Protein AF-D4RYY2-F1 (afdb_monomer_lite)

Sequence (146 aa):
MDTKALRQKILDLAIRGKLVPQDPNDEPASVLIERIRAEKLQMVKDGKLKPKDIKNDTIIFKGDDNLHYEKFSDGSVKLCDFESDYEIPNNWVWCNLGLLFNHNTGKALNSANSEGKALTYITTSNVYWNRFELNDLKSMPFTDSE

Radius of gyration: 26.06 Å; chains: 1; bounding box: 60×31×73 Å

pLDDT: mean 83.82, std 7.54, range [58.34, 96.56]

Secondary structure (DSSP, 8-state):
--HHHHHHHHHHHHHTTTTSPPPTTPPPHHHHHHHHHHHHHHHHHTTSS-GGGTTT--EEEE-TTS-EEEEPTTS-EEE-----SS---TT-----GGGT----PPPP--TT---SEEEEE--GGGEETTEE--SS-EEEEE-TT-

Structure (mmCIF, N/CA/C/O backbone):
data_AF-D4RYY2-F1
#
_entry.id   AF-D4RYY2-F1
#
loop_
_atom_site.group_PDB
_atom_site.id
_atom_site.type_symbol
_atom_site.label_atom_id
_atom_site.label_alt_id
_atom_site.label_comp_id
_atom_site.label_asym_id
_atom_site.label_entity_id
_atom_site.label_seq_id
_atom_site.pdbx_PDB_ins_code
_atom_site.Cartn_x
_atom_site.Cartn_y
_atom_site.Cartn_z
_atom_site.occupancy
_atom_site.B_iso_or_equiv
_atom_site.auth_seq_id
_atom_site.auth_comp_id
_atom_site.auth_asym_id
_atom_site.auth_atom_id
_atom_site.pdbx_PDB_model_num
ATOM 1 N N . MET A 1 1 ? 36.358 -3.075 -3.686 1.00 58.34 1 MET A N 1
ATOM 2 C CA . MET A 1 1 ? 35.208 -3.182 -2.761 1.00 58.34 1 MET A CA 1
ATOM 3 C C . MET A 1 1 ? 33.943 -3.054 -3.582 1.00 58.34 1 MET A C 1
ATOM 5 O O . MET A 1 1 ? 33.831 -2.086 -4.322 1.00 58.34 1 MET A O 1
ATOM 9 N N . ASP A 1 2 ? 33.037 -4.024 -3.502 1.00 76.31 2 ASP A N 1
ATOM 10 C CA . ASP A 1 2 ? 31.758 -3.972 -4.216 1.00 76.31 2 ASP A CA 1
ATOM 11 C C . ASP A 1 2 ? 30.820 -2.958 -3.534 1.00 76.31 2 ASP A C 1
ATOM 13 O O . ASP A 1 2 ? 30.220 -3.216 -2.487 1.00 76.31 2 ASP A O 1
ATOM 17 N N . THR A 1 3 ? 30.747 -1.753 -4.101 1.00 83.56 3 THR A N 1
ATOM 18 C CA . THR A 1 3 ? 29.974 -0.626 -3.558 1.00 83.56 3 THR A CA 1
ATOM 19 C C . THR A 1 3 ? 28.464 -0.834 -3.676 1.00 83.56 3 THR A C 1
ATOM 21 O O . THR A 1 3 ? 27.706 -0.232 -2.912 1.00 83.56 3 THR A O 1
ATOM 24 N N . LYS A 1 4 ? 28.009 -1.707 -4.586 1.00 85.44 4 LYS A N 1
ATOM 25 C CA . LYS A 1 4 ? 26.593 -2.044 -4.762 1.00 85.44 4 LYS A CA 1
ATOM 26 C C . LYS A 1 4 ? 26.125 -2.972 -3.645 1.00 85.44 4 LYS A C 1
ATOM 28 O O . LYS A 1 4 ? 25.110 -2.690 -3.008 1.00 85.44 4 LYS A O 1
ATOM 33 N N . ALA A 1 5 ? 26.909 -4.007 -3.344 1.00 88.38 5 ALA A N 1
ATOM 34 C CA . ALA A 1 5 ? 26.640 -4.912 -2.228 1.00 88.38 5 ALA A CA 1
ATOM 35 C C . ALA A 1 5 ? 26.601 -4.171 -0.878 1.00 88.38 5 ALA A C 1
ATOM 37 O O . ALA A 1 5 ? 25.727 -4.429 -0.048 1.00 88.38 5 ALA A O 1
ATOM 38 N N . LEU A 1 6 ? 27.497 -3.196 -0.675 1.00 90.69 6 LEU A N 1
ATOM 39 C CA . LEU A 1 6 ? 27.524 -2.384 0.545 1.00 90.69 6 LEU A CA 1
ATOM 40 C C . LEU A 1 6 ? 26.261 -1.524 0.709 1.00 90.69 6 LEU A C 1
ATOM 42 O O . LEU A 1 6 ? 25.665 -1.516 1.783 1.00 90.69 6 LEU A O 1
ATOM 46 N N . ARG A 1 7 ? 25.817 -0.836 -0.351 1.00 90.00 7 ARG A N 1
ATOM 47 C CA . ARG A 1 7 ? 24.591 -0.017 -0.319 1.00 90.00 7 ARG A CA 1
ATOM 48 C C . ARG A 1 7 ? 23.346 -0.857 -0.048 1.00 90.00 7 ARG A C 1
ATOM 50 O O . ARG A 1 7 ? 22.518 -0.453 0.763 1.00 90.00 7 ARG A O 1
ATOM 57 N N . GLN A 1 8 ? 23.247 -2.036 -0.665 1.00 91.62 8 GLN A N 1
ATOM 58 C CA . GLN A 1 8 ? 22.133 -2.955 -0.430 1.00 91.62 8 GLN A CA 1
ATOM 59 C C . GLN A 1 8 ? 22.088 -3.421 1.031 1.00 91.62 8 GLN A C 1
ATOM 61 O O . GLN A 1 8 ? 21.020 -3.469 1.636 1.00 91.62 8 GLN A O 1
ATOM 66 N N . LYS A 1 9 ? 23.255 -3.712 1.616 1.00 92.56 9 LYS A N 1
ATOM 67 C CA . LYS A 1 9 ? 23.369 -4.128 3.017 1.00 92.56 9 LYS A CA 1
ATOM 68 C C . LYS A 1 9 ? 23.012 -3.000 3.987 1.00 92.56 9 LYS A C 1
ATOM 70 O O . LYS A 1 9 ? 22.337 -3.252 4.977 1.00 92.56 9 LYS A O 1
ATOM 75 N N . ILE A 1 10 ? 23.420 -1.763 3.697 1.00 92.25 10 ILE A N 1
ATOM 76 C CA . ILE A 1 10 ? 23.032 -0.587 4.493 1.00 92.25 10 ILE A CA 1
ATOM 77 C C . ILE A 1 10 ? 21.516 -0.373 4.431 1.00 92.25 10 ILE A C 1
ATOM 79 O O . ILE A 1 10 ? 20.905 -0.143 5.468 1.00 92.25 10 ILE A O 1
ATOM 83 N N . LEU A 1 11 ? 20.903 -0.494 3.251 1.00 90.88 11 LEU A N 1
ATOM 84 C CA . LEU A 1 11 ? 19.454 -0.359 3.090 1.00 90.88 11 LEU A CA 1
ATOM 85 C C . LEU A 1 11 ? 18.683 -1.443 3.860 1.00 90.88 11 LEU A C 1
ATOM 87 O O . LEU A 1 11 ? 17.731 -1.123 4.563 1.00 90.88 11 LEU A O 1
ATOM 91 N N . ASP A 1 12 ? 19.112 -2.704 3.784 1.00 92.25 12 ASP A N 1
ATOM 92 C CA . ASP A 1 12 ? 18.503 -3.800 4.552 1.00 92.25 12 ASP A CA 1
ATOM 93 C C . ASP A 1 12 ? 18.620 -3.568 6.069 1.00 92.25 12 ASP A C 1
ATOM 95 O O . ASP A 1 12 ? 17.648 -3.727 6.808 1.00 92.25 12 ASP A O 1
ATOM 99 N N . LEU A 1 13 ? 19.783 -3.107 6.543 1.00 92.50 13 LEU A N 1
ATOM 100 C CA . LEU A 1 13 ? 19.968 -2.732 7.947 1.00 92.50 13 LEU A CA 1
ATOM 101 C C . LEU A 1 13 ? 19.095 -1.535 8.348 1.00 92.50 13 LEU A C 1
ATOM 103 O O . LEU A 1 13 ? 18.580 -1.527 9.464 1.00 92.50 13 LEU A O 1
ATOM 107 N N . ALA A 1 14 ? 18.890 -0.565 7.452 1.00 89.25 14 ALA A N 1
ATOM 108 C CA . ALA A 1 14 ? 18.006 0.580 7.669 1.00 89.25 14 ALA A CA 1
ATOM 109 C C . ALA A 1 14 ? 16.551 0.144 7.844 1.00 89.25 14 ALA A C 1
ATOM 111 O O . ALA A 1 14 ? 15.910 0.526 8.818 1.00 89.25 14 ALA A O 1
ATOM 112 N N . ILE A 1 15 ? 16.059 -0.707 6.938 1.00 88.44 15 ILE A N 1
ATOM 113 C CA . ILE A 1 15 ? 14.690 -1.239 6.969 1.00 88.44 15 ILE A CA 1
ATOM 114 C C . ILE A 1 15 ? 14.446 -2.031 8.259 1.00 88.44 15 ILE A C 1
ATOM 116 O O . ILE A 1 15 ? 13.373 -1.944 8.846 1.00 88.44 15 ILE A O 1
ATOM 120 N N . ARG A 1 16 ? 15.452 -2.768 8.741 1.00 85.25 16 A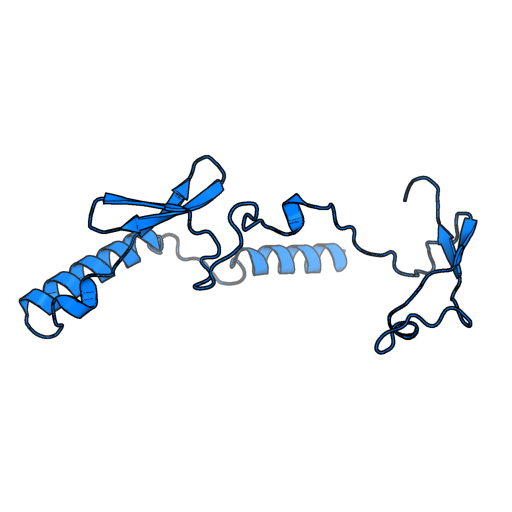RG A N 1
ATOM 121 C CA . ARG A 1 16 ? 15.376 -3.527 10.000 1.00 85.25 16 ARG A CA 1
ATOM 122 C C . ARG A 1 16 ? 15.610 -2.679 11.258 1.00 85.25 16 ARG A C 1
ATOM 124 O O . ARG A 1 16 ? 15.634 -3.248 12.345 1.00 85.25 16 ARG A O 1
ATOM 131 N N . GLY A 1 17 ? 15.863 -1.374 11.129 1.00 85.00 17 GLY A N 1
ATOM 132 C CA . GLY A 1 17 ? 16.166 -0.485 12.258 1.00 85.00 17 GLY A CA 1
ATOM 133 C C . GLY A 1 17 ? 17.530 -0.727 12.923 1.00 85.00 17 GLY A C 1
ATOM 134 O O . GLY A 1 17 ? 17.785 -0.217 14.007 1.00 85.00 17 GLY A O 1
ATOM 135 N N . LYS A 1 18 ? 18.437 -1.478 12.282 1.00 86.94 18 LYS A N 1
ATOM 136 C CA . LYS A 1 18 ? 19.733 -1.918 12.840 1.00 86.94 18 LYS A CA 1
ATOM 137 C C . LYS A 1 18 ? 20.903 -0.978 12.529 1.00 86.94 18 LYS A C 1
ATOM 139 O O . LYS A 1 18 ? 22.059 -1.376 12.651 1.00 86.94 18 LYS A O 1
ATOM 144 N N . LEU A 1 19 ? 20.625 0.247 12.081 1.00 89.56 19 LEU A N 1
ATOM 145 C CA . LEU A 1 19 ? 21.660 1.263 11.838 1.00 89.56 19 LEU A CA 1
ATOM 146 C C . LEU A 1 19 ? 22.114 1.986 13.112 1.00 89.56 19 LEU A C 1
ATOM 148 O O . LEU A 1 19 ? 23.077 2.747 13.071 1.00 89.56 19 LEU A O 1
ATOM 152 N N . VAL A 1 20 ? 21.433 1.739 14.229 1.00 86.25 20 VAL A N 1
ATOM 153 C CA . VAL A 1 20 ? 21.745 2.287 15.549 1.00 86.25 20 VAL A CA 1
ATOM 154 C C . VAL A 1 20 ? 22.062 1.116 16.490 1.00 86.25 20 VAL A C 1
ATOM 156 O O . VAL A 1 20 ? 21.421 0.065 16.351 1.00 86.25 20 VAL A O 1
ATOM 159 N N . PRO A 1 21 ? 23.037 1.252 17.416 1.00 86.62 21 PRO A N 1
ATOM 160 C CA . PRO A 1 21 ? 23.292 0.246 18.444 1.00 86.62 21 PRO A CA 1
ATOM 161 C C . PRO A 1 21 ? 21.996 -0.135 19.158 1.00 86.62 21 PRO A C 1
ATOM 163 O O . PRO A 1 21 ? 21.267 0.738 19.618 1.00 86.62 21 PRO A O 1
ATOM 166 N N . GLN A 1 22 ? 21.703 -1.430 19.191 1.00 82.81 22 GLN A N 1
ATOM 167 C CA . GLN A 1 22 ? 20.551 -1.969 19.906 1.00 82.81 22 GLN A CA 1
ATOM 168 C C . GLN A 1 22 ? 20.988 -2.281 21.332 1.00 82.81 22 GLN A C 1
ATOM 170 O O . GLN A 1 22 ? 22.054 -2.884 21.503 1.00 82.81 22 GLN A O 1
ATOM 175 N N . ASP A 1 23 ? 20.192 -1.912 22.330 1.00 84.25 23 ASP A N 1
ATOM 176 C CA . ASP A 1 23 ? 20.421 -2.373 23.693 1.00 84.25 23 ASP A CA 1
ATOM 177 C C . ASP A 1 23 ? 19.765 -3.757 23.850 1.00 84.25 23 ASP A C 1
ATOM 179 O O . ASP A 1 23 ? 18.559 -3.893 23.654 1.00 84.25 23 ASP A O 1
ATOM 183 N N . PRO A 1 24 ? 20.516 -4.823 24.184 1.00 82.75 24 PRO A N 1
ATOM 184 C CA . PRO A 1 24 ? 19.927 -6.133 24.462 1.00 82.75 24 PRO A CA 1
ATOM 185 C C . PRO A 1 24 ? 18.947 -6.131 25.643 1.00 82.75 24 PRO A C 1
ATOM 187 O O . PRO A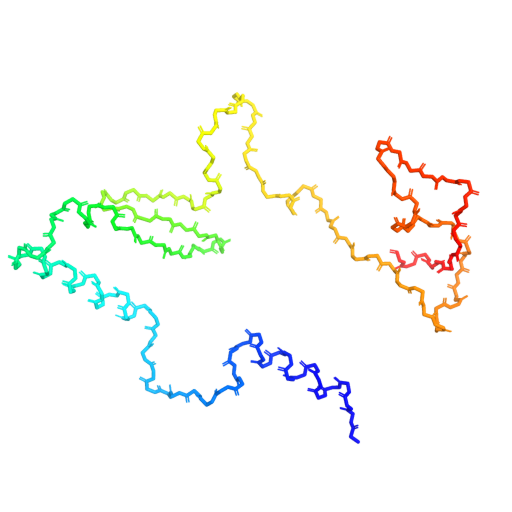 1 24 ? 18.184 -7.083 25.791 1.00 82.75 24 PRO A O 1
ATOM 190 N N . ASN A 1 25 ? 18.997 -5.098 26.489 1.00 84.25 25 ASN A N 1
ATOM 191 C CA . ASN A 1 25 ? 18.082 -4.897 27.606 1.00 84.25 25 ASN A CA 1
ATOM 192 C C . ASN A 1 25 ? 16.844 -4.072 27.226 1.00 84.25 25 ASN A C 1
ATOM 194 O O . ASN A 1 25 ? 15.996 -3.860 28.095 1.00 84.25 25 ASN A O 1
ATOM 198 N N . ASP A 1 26 ? 16.727 -3.599 25.977 1.00 82.19 26 ASP A N 1
ATOM 199 C CA . ASP A 1 26 ? 15.528 -2.893 25.527 1.00 82.19 26 ASP A CA 1
ATOM 200 C C . ASP A 1 26 ? 14.311 -3.812 25.663 1.00 82.19 26 ASP A C 1
ATOM 202 O O . ASP A 1 26 ? 14.260 -4.929 25.134 1.00 82.19 26 ASP A O 1
ATOM 206 N N . GLU A 1 27 ? 13.308 -3.334 26.397 1.00 81.50 27 GLU A N 1
ATOM 207 C CA . GLU A 1 27 ? 12.065 -4.068 26.571 1.00 81.50 27 GLU A CA 1
ATOM 208 C C . GLU A 1 27 ? 11.324 -4.173 25.226 1.00 81.50 27 GLU A C 1
ATOM 210 O O . GLU A 1 27 ? 11.277 -3.209 24.454 1.00 81.50 27 GLU A O 1
ATOM 215 N N . PRO A 1 28 ? 10.708 -5.326 24.910 1.00 84.75 28 PRO A N 1
ATOM 216 C CA . PRO A 1 28 ? 9.882 -5.419 23.719 1.00 84.75 28 PRO A CA 1
ATOM 217 C C . PRO A 1 28 ? 8.699 -4.452 23.845 1.00 84.75 28 PRO A C 1
ATOM 219 O O . PRO A 1 28 ? 8.137 -4.267 24.927 1.00 84.75 28 PRO A O 1
ATOM 222 N N . ALA A 1 29 ? 8.265 -3.878 22.720 1.00 79.50 29 ALA A N 1
ATOM 223 C CA . ALA A 1 29 ? 7.168 -2.907 22.693 1.00 79.50 29 ALA A CA 1
ATOM 224 C C . ALA A 1 29 ? 5.876 -3.422 23.363 1.00 79.50 29 ALA A C 1
ATOM 226 O O . ALA A 1 29 ? 5.105 -2.632 23.901 1.00 79.50 29 ALA A O 1
ATOM 227 N N . SER A 1 30 ? 5.658 -4.741 23.386 1.00 80.31 30 SER A N 1
ATOM 228 C CA . SER A 1 30 ? 4.546 -5.374 24.102 1.00 80.31 30 SER A CA 1
ATOM 229 C C . SER A 1 30 ? 4.544 -5.059 25.602 1.00 80.31 30 SER A C 1
ATOM 231 O O . SER A 1 30 ? 3.492 -4.738 26.147 1.00 80.31 30 SER A O 1
ATOM 233 N N . VAL A 1 31 ? 5.712 -5.077 26.254 1.00 85.12 31 VAL A N 1
ATOM 234 C CA . VAL A 1 31 ? 5.858 -4.791 27.693 1.00 85.12 31 VAL A CA 1
ATOM 235 C C . VAL A 1 31 ? 5.584 -3.314 27.978 1.00 85.12 31 VAL A C 1
ATOM 237 O O . VAL A 1 31 ? 4.864 -2.981 28.920 1.00 85.12 31 VAL A O 1
ATOM 240 N N . LEU A 1 32 ? 6.078 -2.417 27.119 1.00 85.31 32 LEU A N 1
ATOM 241 C CA . LEU A 1 32 ? 5.787 -0.986 27.221 1.00 85.31 32 LEU A CA 1
ATOM 242 C C . LEU A 1 32 ? 4.278 -0.706 27.112 1.00 85.31 32 LEU A C 1
ATOM 244 O O . LEU A 1 32 ? 3.734 0.071 27.898 1.00 85.31 32 LEU A O 1
ATOM 248 N N . ILE A 1 33 ? 3.590 -1.355 26.168 1.00 84.75 33 ILE A N 1
ATOM 249 C CA . ILE A 1 33 ? 2.138 -1.210 25.983 1.00 84.75 33 ILE A CA 1
ATOM 250 C C . ILE A 1 33 ? 1.376 -1.683 27.230 1.00 84.75 33 ILE A C 1
ATOM 252 O O . ILE A 1 33 ? 0.449 -1.003 27.676 1.00 84.75 33 ILE A O 1
ATOM 256 N N . GLU A 1 34 ? 1.772 -2.809 27.829 1.00 84.75 34 GLU A N 1
ATOM 257 C CA . GLU A 1 34 ? 1.185 -3.296 29.084 1.00 84.75 34 GLU A CA 1
ATOM 258 C C . GLU A 1 34 ? 1.371 -2.299 30.236 1.00 84.75 34 GLU A C 1
ATOM 260 O O . GLU A 1 34 ? 0.410 -2.003 30.954 1.00 84.75 34 GLU A O 1
ATOM 265 N N . ARG A 1 35 ? 2.568 -1.710 30.375 1.00 89.38 35 ARG A N 1
ATOM 266 C CA . ARG A 1 35 ? 2.848 -0.687 31.396 1.00 89.38 35 ARG A CA 1
ATOM 267 C C . ARG A 1 35 ? 1.983 0.558 31.209 1.00 89.38 35 ARG A C 1
ATOM 269 O O . ARG A 1 35 ? 1.379 1.022 32.174 1.00 89.38 35 ARG A O 1
ATOM 276 N N . ILE A 1 36 ? 1.866 1.056 29.978 1.00 87.31 36 ILE A N 1
ATOM 277 C CA . ILE A 1 36 ? 1.020 2.215 29.653 1.00 87.31 36 ILE A CA 1
ATOM 278 C C . ILE A 1 36 ? -0.443 1.938 30.026 1.00 87.31 36 ILE A C 1
ATOM 280 O O . ILE A 1 36 ? -1.112 2.807 30.586 1.00 87.31 36 ILE A O 1
ATOM 284 N N . ARG A 1 37 ? -0.955 0.728 29.770 1.00 85.62 37 ARG A N 1
ATOM 285 C CA . ARG A 1 37 ? -2.324 0.349 30.162 1.00 85.62 37 ARG A CA 1
ATOM 286 C C . ARG A 1 37 ? -2.514 0.345 31.675 1.00 85.62 37 ARG A C 1
ATOM 288 O O . ARG A 1 37 ? -3.501 0.892 32.167 1.00 85.62 37 ARG A O 1
ATOM 295 N N . ALA A 1 38 ? -1.573 -0.243 32.411 1.00 87.06 38 ALA A N 1
ATOM 296 C CA . ALA A 1 38 ? -1.613 -0.263 33.870 1.00 87.06 38 ALA A CA 1
ATOM 297 C C . ALA A 1 38 ? -1.569 1.158 34.459 1.00 87.06 38 ALA A C 1
ATOM 299 O O . ALA A 1 38 ? -2.346 1.484 35.359 1.00 87.06 38 ALA A O 1
ATOM 300 N N . GLU A 1 39 ? -0.718 2.025 33.909 1.00 90.88 39 GLU A N 1
ATOM 301 C CA . GLU A 1 39 ? -0.606 3.423 34.322 1.00 90.88 39 GLU A CA 1
ATOM 302 C C . GLU A 1 39 ? -1.893 4.207 34.033 1.00 90.88 39 GLU A C 1
ATOM 304 O O . GLU A 1 39 ? -2.416 4.876 34.926 1.00 90.88 39 GLU A O 1
ATOM 309 N N . LYS A 1 40 ? -2.487 4.051 32.841 1.00 86.69 40 LYS A N 1
ATOM 310 C CA . LYS A 1 40 ? -3.792 4.650 32.510 1.00 86.69 40 LYS A CA 1
ATOM 311 C C . LYS A 1 40 ? -4.895 4.210 33.485 1.00 86.69 40 LYS A C 1
ATOM 313 O O . LYS A 1 40 ? -5.696 5.042 33.915 1.00 86.69 40 LYS A O 1
ATOM 318 N N . LEU A 1 41 ? -4.938 2.927 33.866 1.00 86.12 41 LEU A N 1
ATOM 319 C CA . LEU A 1 41 ? -5.897 2.415 34.858 1.00 86.12 41 LEU A CA 1
ATOM 320 C C . LEU A 1 41 ? -5.689 3.055 36.235 1.00 86.12 41 LEU A C 1
ATOM 322 O O . LEU A 1 41 ? -6.664 3.406 36.904 1.00 86.12 41 LEU A O 1
ATOM 326 N N . GLN A 1 42 ? -4.436 3.237 36.655 1.00 90.00 42 GLN A N 1
ATOM 327 C CA . GLN A 1 42 ? -4.119 3.907 37.913 1.00 90.00 42 GLN A CA 1
ATOM 328 C C . GLN A 1 42 ? -4.508 5.389 37.875 1.00 90.00 42 GLN A C 1
ATOM 330 O O . GLN A 1 42 ? -5.140 5.876 38.805 1.00 90.00 42 GLN A O 1
ATOM 335 N N . MET A 1 43 ? -4.250 6.090 36.771 1.00 89.19 43 MET A N 1
ATOM 336 C CA . MET A 1 43 ? -4.647 7.491 36.595 1.00 89.19 43 MET A CA 1
ATOM 337 C C . MET A 1 43 ? -6.165 7.706 36.648 1.00 89.19 43 MET A C 1
ATOM 339 O O . MET A 1 43 ? -6.611 8.781 37.053 1.00 89.19 43 MET A O 1
ATOM 343 N N . VAL A 1 44 ? -6.968 6.706 36.267 1.00 88.62 44 VAL A N 1
ATOM 344 C CA . VAL A 1 44 ? -8.425 6.748 36.465 1.00 88.62 44 VAL A CA 1
ATOM 345 C C . VAL A 1 44 ? -8.810 6.548 37.927 1.00 88.62 44 VAL A C 1
ATOM 347 O O . VAL A 1 44 ? -9.690 7.259 38.411 1.00 88.62 44 VAL A O 1
ATOM 350 N N . LYS A 1 45 ? -8.134 5.653 38.659 1.00 88.69 45 LYS A N 1
ATOM 351 C CA . LYS A 1 45 ? -8.325 5.521 40.117 1.00 88.69 45 LYS A CA 1
ATOM 352 C C . LYS A 1 45 ? -7.947 6.806 40.857 1.00 88.69 45 LYS A C 1
ATOM 354 O O . LYS A 1 45 ? -8.658 7.213 41.768 1.00 88.69 45 LYS A O 1
ATOM 359 N N . ASP A 1 46 ? -6.877 7.461 40.417 1.00 90.94 46 ASP A N 1
ATOM 360 C CA . ASP A 1 46 ? -6.374 8.716 40.980 1.00 90.94 46 ASP A CA 1
ATOM 361 C C . ASP A 1 46 ? -7.198 9.947 40.538 1.00 90.94 46 ASP A C 1
ATOM 363 O O . ASP A 1 46 ? -6.894 11.073 40.932 1.00 90.94 46 ASP A O 1
ATOM 367 N N . GLY A 1 47 ? -8.218 9.769 39.686 1.00 87.62 47 GLY A N 1
ATOM 368 C CA . GLY A 1 47 ? -9.106 10.837 39.211 1.00 87.62 47 GLY A CA 1
ATOM 369 C C . GLY A 1 47 ? -8.492 11.804 38.190 1.00 87.62 47 GLY A C 1
ATOM 370 O O . GLY A 1 47 ? -9.124 12.801 37.841 1.00 87.62 47 GLY A O 1
ATOM 371 N N . LYS A 1 48 ? -7.281 11.527 37.689 1.00 90.12 48 LYS A N 1
ATOM 372 C CA . LYS A 1 48 ? -6.592 12.339 36.666 1.00 90.12 48 LYS A CA 1
ATOM 373 C C . LYS A 1 48 ? -7.146 12.108 35.258 1.00 90.12 48 LYS A C 1
ATOM 375 O O . LYS A 1 48 ? -7.093 13.011 34.428 1.00 90.12 48 LYS A O 1
ATOM 380 N N . LEU A 1 49 ? -7.673 10.913 34.996 1.00 85.50 49 LEU A N 1
ATOM 381 C CA . LEU A 1 49 ? -8.357 10.542 33.756 1.00 85.50 49 LEU A CA 1
ATOM 382 C C . LEU A 1 49 ? -9.805 10.152 34.054 1.00 85.50 49 LEU A C 1
ATOM 384 O O . LEU A 1 49 ? -10.113 9.638 35.131 1.00 85.50 49 LEU A O 1
ATOM 388 N N . LYS A 1 50 ? -10.710 10.370 33.096 1.00 86.25 50 LYS A N 1
ATOM 389 C CA . LYS A 1 50 ? -12.096 9.914 33.237 1.00 86.25 50 LYS A CA 1
ATOM 390 C C . LYS A 1 50 ? -12.193 8.467 32.734 1.00 86.25 50 LYS A C 1
ATOM 392 O O . LYS A 1 50 ? -11.557 8.135 31.738 1.00 86.25 50 LYS A O 1
ATOM 397 N N . PRO A 1 51 ? -13.053 7.611 33.319 1.00 81.62 51 PRO A N 1
ATOM 398 C CA . PRO A 1 51 ? -13.243 6.232 32.847 1.00 81.62 51 PRO A CA 1
ATOM 399 C C . PRO A 1 51 ? -13.607 6.113 31.359 1.00 81.62 51 PRO A C 1
ATOM 401 O O . PRO A 1 51 ? -13.285 5.124 30.709 1.00 81.62 51 PRO A O 1
ATOM 404 N N . LYS A 1 52 ? -14.256 7.138 30.793 1.00 80.88 52 LYS A N 1
ATOM 405 C CA . LYS A 1 52 ? -14.577 7.198 29.361 1.00 80.88 52 LYS A CA 1
ATOM 406 C C . LYS A 1 52 ? -13.337 7.283 28.458 1.00 80.88 52 LYS A C 1
ATOM 408 O O . LYS A 1 52 ? -13.413 6.839 27.322 1.00 80.88 52 LYS A O 1
ATOM 413 N N . ASP A 1 53 ? -12.221 7.810 28.962 1.00 79.31 53 ASP A N 1
ATOM 414 C CA . ASP A 1 53 ? -11.005 8.058 28.179 1.00 79.31 53 ASP A CA 1
ATOM 415 C C . ASP A 1 53 ? -10.178 6.770 27.969 1.00 79.31 53 ASP A C 1
ATOM 417 O O . ASP A 1 53 ? -9.314 6.727 27.101 1.00 79.31 53 ASP A O 1
ATOM 421 N N . ILE A 1 54 ? -10.468 5.703 28.728 1.00 80.25 54 ILE A N 1
ATOM 422 C CA . ILE A 1 54 ? -9.883 4.355 28.566 1.00 80.25 54 ILE A CA 1
ATOM 423 C C . ILE A 1 54 ? -10.884 3.308 28.064 1.00 80.25 54 ILE A C 1
ATOM 425 O O . ILE A 1 54 ? -10.507 2.168 27.811 1.00 80.25 54 ILE A O 1
ATOM 429 N N . LYS A 1 55 ? -12.164 3.662 27.908 1.00 72.88 55 LYS A N 1
ATOM 430 C CA . LYS A 1 55 ? -13.222 2.698 27.564 1.00 72.88 55 LYS A CA 1
ATOM 431 C C . LYS A 1 55 ? -13.006 2.027 26.199 1.00 72.88 55 LYS A C 1
ATOM 433 O O . LYS A 1 55 ? -13.425 0.888 26.011 1.00 72.88 55 LYS A O 1
ATOM 438 N N . ASN A 1 56 ? -12.336 2.728 25.288 1.00 72.19 56 ASN A N 1
ATOM 439 C CA . ASN A 1 56 ? -12.090 2.290 23.915 1.00 72.19 56 ASN A CA 1
ATOM 440 C C . ASN A 1 56 ? -10.652 1.786 23.704 1.00 72.19 56 ASN A C 1
ATOM 442 O O . ASN A 1 56 ? -10.188 1.750 22.571 1.00 72.19 56 ASN A O 1
ATOM 446 N N . ASP A 1 57 ? -9.916 1.456 24.770 1.00 75.94 57 ASP A N 1
ATOM 447 C CA . ASP A 1 57 ? -8.572 0.890 24.625 1.00 75.94 57 ASP A CA 1
ATOM 448 C C . ASP A 1 57 ? -8.711 -0.561 24.127 1.00 75.94 57 ASP A C 1
ATOM 450 O O . ASP A 1 57 ? -9.263 -1.425 24.814 1.00 75.94 57 ASP A O 1
ATOM 454 N N . THR A 1 58 ? -8.250 -0.817 22.907 1.00 83.00 58 THR A N 1
ATOM 455 C CA . THR A 1 58 ? -8.323 -2.121 22.240 1.00 83.00 58 THR A CA 1
ATOM 456 C C . THR A 1 58 ? -6.944 -2.766 22.136 1.00 83.00 58 THR A C 1
ATOM 458 O O . THR A 1 58 ? -5.899 -2.150 22.390 1.00 83.00 58 THR A O 1
ATOM 461 N N . ILE A 1 59 ? -6.921 -4.063 21.823 1.00 83.50 59 ILE A N 1
ATOM 462 C CA . ILE A 1 59 ? -5.684 -4.821 21.625 1.00 83.50 59 ILE A CA 1
ATOM 463 C C . ILE A 1 59 ? -5.598 -5.257 20.171 1.00 83.50 59 ILE A C 1
ATOM 465 O O . ILE A 1 59 ? -6.354 -6.127 19.753 1.00 83.50 59 ILE A O 1
ATOM 469 N N . ILE A 1 60 ? -4.640 -4.702 19.431 1.00 82.81 60 ILE A N 1
ATOM 470 C CA . ILE A 1 60 ? -4.319 -5.184 18.089 1.00 82.81 60 ILE A CA 1
ATOM 471 C C . ILE A 1 60 ? -3.329 -6.346 18.208 1.00 82.81 60 ILE A C 1
ATOM 473 O O . ILE A 1 60 ? -2.288 -6.212 18.853 1.00 82.81 60 ILE A O 1
ATOM 477 N N . PHE A 1 61 ? -3.638 -7.484 17.593 1.00 84.12 61 PHE A N 1
ATOM 478 C CA . PHE A 1 61 ? -2.771 -8.662 17.547 1.00 84.12 61 PHE A CA 1
ATOM 479 C C . PHE A 1 61 ? -2.739 -9.265 16.139 1.00 84.12 61 PHE A C 1
ATOM 481 O O . PHE A 1 61 ? -3.562 -8.926 15.293 1.00 84.12 61 PHE A O 1
ATOM 488 N N . LYS A 1 62 ? -1.748 -10.115 15.858 1.00 84.12 62 LYS A N 1
ATOM 489 C CA . LYS A 1 62 ? -1.601 -10.801 14.567 1.00 84.12 62 LYS A CA 1
ATOM 490 C C . LYS A 1 62 ? -2.108 -12.240 14.697 1.00 84.12 62 LYS A C 1
ATOM 492 O O . LYS A 1 62 ? -1.698 -12.921 15.635 1.00 84.12 62 LYS A O 1
ATOM 497 N N . GLY A 1 63 ? -2.992 -12.668 13.801 1.00 85.44 63 GLY A N 1
ATOM 498 C CA . GLY A 1 63 ? -3.506 -14.037 13.736 1.00 85.44 63 GLY A CA 1
ATOM 499 C C . GLY A 1 63 ? -2.565 -14.999 13.004 1.00 85.44 63 GLY A C 1
ATOM 500 O O . GLY A 1 63 ? -1.571 -14.588 12.397 1.00 85.44 63 GLY A O 1
ATOM 501 N N . ASP A 1 64 ? -2.902 -16.291 13.038 1.00 86.06 64 ASP A N 1
ATOM 502 C CA . ASP A 1 64 ? -2.151 -17.366 12.363 1.00 86.06 64 ASP A CA 1
ATOM 503 C C . ASP A 1 64 ? -2.168 -17.237 10.826 1.00 86.06 64 ASP A C 1
ATOM 505 O O . ASP A 1 64 ? -1.285 -17.732 10.128 1.00 86.06 64 ASP A O 1
ATOM 509 N N . ASP A 1 65 ? -3.154 -16.518 10.296 1.00 82.44 65 ASP A N 1
ATOM 510 C CA . ASP A 1 65 ? -3.335 -16.159 8.887 1.00 82.44 65 ASP A CA 1
ATOM 511 C C . ASP A 1 65 ? -2.489 -14.950 8.440 1.00 82.44 65 ASP A C 1
ATOM 513 O O . ASP A 1 65 ? -2.593 -14.495 7.302 1.00 82.44 65 ASP A O 1
ATOM 517 N N . ASN A 1 66 ? -1.631 -14.435 9.324 1.00 79.19 66 ASN A N 1
ATOM 518 C CA . ASN A 1 66 ? -0.872 -13.196 9.175 1.00 79.19 66 ASN A CA 1
ATOM 519 C C . ASN A 1 66 ? -1.700 -11.901 9.078 1.00 79.19 66 ASN A C 1
ATOM 521 O O . ASN A 1 66 ? -1.114 -10.852 8.791 1.00 79.19 66 ASN A O 1
ATOM 525 N N . LEU A 1 67 ? -3.002 -11.933 9.355 1.00 78.69 67 LEU A N 1
ATOM 526 C CA . LEU A 1 67 ? -3.843 -10.739 9.391 1.00 78.69 67 LEU A CA 1
ATOM 527 C C . LEU A 1 67 ? -3.839 -10.100 10.786 1.00 78.69 67 LEU A C 1
ATOM 529 O O . LEU A 1 67 ? -3.502 -10.738 11.786 1.00 78.69 67 LEU A O 1
ATOM 533 N N . HIS A 1 68 ? -4.170 -8.811 10.859 1.00 80.56 68 HIS A N 1
ATOM 534 C CA . HIS A 1 68 ? -4.274 -8.080 12.121 1.00 80.56 68 HIS A CA 1
ATOM 535 C C . HIS A 1 68 ? -5.718 -8.054 12.613 1.00 80.56 68 HIS A C 1
ATOM 537 O O . HIS A 1 68 ? -6.635 -7.847 11.828 1.00 80.56 68 HIS A O 1
ATOM 543 N N . TYR A 1 69 ? -5.908 -8.221 13.916 1.00 84.50 69 TYR A N 1
ATOM 544 C CA . TYR A 1 69 ? -7.204 -8.264 14.578 1.00 84.50 69 TYR A CA 1
ATOM 545 C C . TYR A 1 69 ? -7.222 -7.303 15.761 1.00 84.50 69 TYR A C 1
ATOM 547 O O . TYR A 1 69 ? -6.252 -7.228 16.510 1.00 84.50 69 TYR A O 1
ATOM 555 N N . GLU A 1 70 ? -8.339 -6.616 15.962 1.00 87.38 70 GLU A N 1
ATOM 556 C CA . GLU A 1 70 ? -8.626 -5.758 17.100 1.00 87.38 70 GLU A CA 1
ATOM 557 C C . GLU A 1 70 ? -9.529 -6.499 18.090 1.00 87.38 70 GLU A C 1
ATOM 559 O O . GLU A 1 70 ? -10.641 -6.916 17.766 1.00 87.38 70 GLU A O 1
ATOM 564 N N . LYS A 1 71 ? -9.044 -6.681 19.318 1.00 87.00 71 LYS 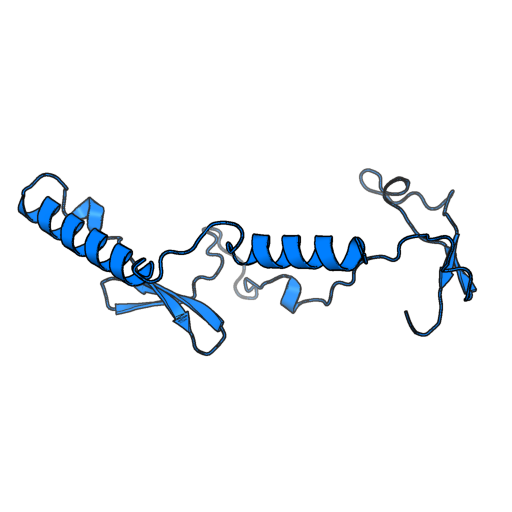A N 1
ATOM 565 C CA . LYS A 1 71 ? -9.814 -7.230 20.432 1.00 87.00 71 LYS A CA 1
ATOM 566 C C . LYS A 1 71 ? -10.342 -6.102 21.306 1.00 87.00 71 LYS A C 1
ATOM 568 O O . LYS A 1 71 ? -9.559 -5.324 21.860 1.00 87.00 71 LYS A O 1
ATOM 573 N N . PHE A 1 72 ? -11.656 -6.069 21.473 1.00 85.19 72 PHE A N 1
ATOM 574 C CA . PHE A 1 72 ? -12.357 -5.119 22.326 1.00 85.19 72 PHE A CA 1
ATOM 575 C C . PHE A 1 72 ? -12.432 -5.611 23.776 1.00 85.19 72 PHE A C 1
ATOM 577 O O . PHE A 1 72 ? -12.208 -6.784 24.091 1.00 85.19 72 PHE A O 1
ATOM 584 N N . SER A 1 73 ? -12.756 -4.689 24.681 1.00 80.12 73 SER A N 1
ATOM 585 C CA . SER A 1 73 ? -12.881 -4.952 26.119 1.00 80.12 73 SER A CA 1
ATOM 586 C C . SER A 1 73 ? -14.034 -5.899 26.476 1.00 80.12 73 SER A C 1
ATOM 588 O O . SER A 1 73 ? -13.983 -6.546 27.519 1.00 80.12 73 SER A O 1
ATOM 590 N N . ASP A 1 74 ? -15.036 -6.032 25.605 1.00 81.38 74 ASP A N 1
ATOM 591 C CA . ASP A 1 74 ? -16.138 -6.994 25.731 1.00 81.38 74 ASP A CA 1
ATOM 592 C C . ASP A 1 74 ? -15.766 -8.419 25.272 1.00 81.38 74 ASP A C 1
ATOM 594 O O . ASP A 1 74 ? -16.568 -9.344 25.395 1.00 81.38 74 ASP A O 1
ATOM 598 N N . GLY A 1 75 ? -14.538 -8.614 24.776 1.00 81.31 75 GLY A N 1
ATOM 599 C CA . GLY A 1 75 ? -14.040 -9.889 24.271 1.00 81.31 75 GLY A CA 1
ATOM 600 C C . GLY A 1 75 ? -14.347 -10.145 22.796 1.00 81.31 75 GLY A C 1
ATOM 601 O O . GLY A 1 75 ? -13.851 -11.141 22.266 1.00 81.31 75 GLY A O 1
ATOM 602 N N . SER A 1 76 ? -15.095 -9.263 22.125 1.00 83.44 76 SER A N 1
ATOM 603 C CA . SER A 1 76 ? -15.270 -9.334 20.678 1.00 83.44 76 SER A CA 1
ATOM 604 C C . SER A 1 76 ? -13.932 -9.110 19.972 1.00 83.44 76 SER A C 1
ATOM 606 O O . SER A 1 76 ? -13.081 -8.331 20.410 1.00 83.44 76 SER A O 1
ATOM 608 N N . VAL A 1 77 ? -13.719 -9.864 18.898 1.00 85.06 77 VAL A N 1
ATOM 609 C CA . VAL A 1 77 ? -12.537 -9.761 18.047 1.00 85.06 77 VAL A CA 1
ATOM 610 C C . VAL A 1 77 ? -13.023 -9.400 16.661 1.00 85.06 77 VAL A C 1
ATOM 612 O O . VAL A 1 77 ? -13.875 -10.086 16.098 1.00 85.06 77 VAL A O 1
ATOM 615 N N . LYS A 1 78 ? -12.470 -8.326 16.119 1.00 82.44 78 LYS A N 1
ATOM 616 C CA . LYS A 1 78 ? -12.765 -7.837 14.784 1.00 82.44 78 LYS A CA 1
ATOM 617 C C . LYS A 1 78 ? -11.494 -7.888 13.969 1.00 82.44 78 LYS A C 1
ATOM 619 O O . LYS A 1 78 ? -10.429 -7.528 14.458 1.00 82.44 78 LYS A O 1
ATOM 624 N N . LEU A 1 79 ? -11.588 -8.366 12.740 1.00 81.31 79 LEU A N 1
ATOM 625 C CA . LEU A 1 79 ? -10.496 -8.217 11.794 1.00 81.31 79 LEU A CA 1
ATOM 626 C C . LEU A 1 79 ? -10.229 -6.714 11.626 1.00 81.31 79 LEU A C 1
ATOM 628 O O . LEU A 1 79 ? -11.177 -5.953 11.437 1.00 81.31 79 LEU A O 1
ATOM 632 N N . CYS A 1 80 ? -8.968 -6.283 11.717 1.00 72.38 80 CYS A N 1
ATOM 633 C CA . CYS A 1 80 ? -8.562 -4.932 11.328 1.00 72.38 80 CYS A CA 1
ATOM 634 C C . CYS A 1 80 ? -8.610 -4.838 9.800 1.00 72.38 80 CYS A C 1
ATOM 636 O O . CYS A 1 80 ? -7.583 -4.683 9.139 1.00 72.38 80 CYS A O 1
ATOM 638 N N . ASP A 1 81 ? -9.802 -4.994 9.240 1.00 64.56 81 ASP A N 1
ATOM 639 C CA . ASP A 1 81 ? -10.068 -4.630 7.866 1.00 64.56 81 ASP A CA 1
ATOM 640 C C . ASP A 1 81 ? -10.167 -3.112 7.769 1.00 64.56 81 ASP A C 1
ATOM 642 O O . ASP A 1 81 ? -10.359 -2.397 8.756 1.00 64.56 81 ASP A O 1
ATOM 646 N N . PHE A 1 82 ? -10.002 -2.608 6.552 1.00 61.12 82 PHE A N 1
ATOM 647 C CA . PHE A 1 82 ? -10.314 -1.225 6.241 1.00 61.12 82 PHE A CA 1
ATOM 648 C C . PHE A 1 82 ? -11.809 -0.999 6.490 1.00 61.12 82 PHE A C 1
ATOM 650 O O . PHE A 1 82 ? -12.652 -1.275 5.638 1.00 61.12 82 PHE A O 1
ATOM 657 N N . GLU A 1 83 ? -12.138 -0.532 7.687 1.00 59.69 83 GLU A N 1
ATOM 658 C CA . GLU A 1 83 ? -13.494 -0.152 8.030 1.00 59.69 83 GLU A CA 1
ATOM 659 C C . GLU A 1 83 ? -13.776 1.218 7.446 1.00 59.69 83 GLU A C 1
ATOM 661 O O . GLU A 1 83 ? -13.248 2.241 7.881 1.00 59.69 83 GLU A O 1
ATOM 666 N N . SER A 1 84 ? -14.585 1.218 6.398 1.00 62.88 84 SER A N 1
ATOM 667 C CA . SER A 1 84 ? -15.162 2.432 5.857 1.00 62.88 84 SER A CA 1
ATOM 668 C C . SER A 1 84 ? -16.532 2.639 6.489 1.00 62.88 84 SER A C 1
ATOM 670 O O . SER A 1 84 ? -17.356 1.730 6.446 1.00 62.88 84 SER A O 1
ATOM 672 N N . ASP A 1 85 ? -16.818 3.846 6.979 1.00 74.38 85 ASP A N 1
ATOM 673 C CA . ASP A 1 85 ? -18.147 4.237 7.489 1.00 74.38 85 ASP A CA 1
ATOM 674 C C . ASP A 1 85 ? -19.229 4.315 6.384 1.00 74.38 85 ASP A C 1
ATOM 676 O O . ASP A 1 85 ? -20.340 4.795 6.611 1.00 74.38 85 ASP A O 1
ATOM 680 N N . TYR A 1 86 ? -18.912 3.888 5.160 1.00 78.06 86 TYR A N 1
ATOM 681 C CA . TYR A 1 86 ? -19.796 3.956 4.005 1.00 78.06 86 TYR A CA 1
ATOM 682 C C . TYR A 1 86 ? -20.512 2.622 3.802 1.00 78.06 86 TYR A C 1
ATOM 684 O O . TYR A 1 86 ? -19.879 1.571 3.688 1.00 78.06 86 TYR A O 1
ATOM 692 N N . GLU A 1 87 ? -21.838 2.679 3.681 1.00 82.75 87 GLU A N 1
ATOM 693 C CA . GLU A 1 87 ? -22.633 1.535 3.246 1.00 82.75 87 GLU A CA 1
ATOM 694 C C . GLU A 1 87 ? -22.298 1.184 1.790 1.00 82.75 87 GLU A C 1
ATOM 696 O O . GLU A 1 87 ? -22.342 2.032 0.895 1.00 82.75 87 GLU A O 1
ATOM 701 N N . ILE A 1 88 ? -21.976 -0.087 1.554 1.00 87.31 88 ILE A N 1
ATOM 702 C CA . ILE A 1 88 ? -21.804 -0.656 0.215 1.00 87.31 88 ILE A CA 1
ATOM 703 C C . ILE A 1 88 ? -22.996 -1.570 -0.106 1.00 87.31 88 ILE A C 1
ATOM 705 O O . ILE A 1 88 ? -23.624 -2.102 0.811 1.00 87.31 88 ILE A O 1
ATOM 709 N N . PRO A 1 89 ? -23.339 -1.780 -1.390 1.00 94.69 89 PRO A N 1
ATOM 710 C CA . PRO A 1 89 ? -24.411 -2.699 -1.765 1.00 94.69 89 PRO A CA 1
ATOM 711 C C . PRO A 1 89 ? -24.198 -4.116 -1.209 1.00 94.69 89 PRO A C 1
ATOM 713 O O . PRO A 1 89 ? -23.066 -4.577 -1.098 1.00 94.69 89 PRO A O 1
ATOM 716 N N . ASN A 1 90 ? -25.291 -4.848 -0.952 1.00 86.62 90 ASN A N 1
ATOM 717 C CA . ASN A 1 90 ? -25.273 -6.180 -0.313 1.00 86.62 90 ASN A CA 1
ATOM 718 C C . ASN A 1 90 ? -24.392 -7.237 -1.009 1.00 86.62 90 ASN A C 1
ATOM 720 O O . ASN A 1 90 ? -24.081 -8.264 -0.416 1.00 86.62 90 ASN A O 1
ATOM 724 N N . ASN A 1 91 ? -24.044 -7.033 -2.279 1.00 92.75 91 ASN A N 1
ATOM 725 C CA . ASN A 1 91 ? -23.214 -7.938 -3.072 1.00 92.75 91 ASN A CA 1
ATOM 726 C C . ASN A 1 91 ? -21.757 -7.467 -3.228 1.00 92.75 91 ASN A C 1
ATOM 728 O O . ASN A 1 91 ? -21.030 -8.041 -4.037 1.00 92.75 91 ASN A O 1
ATOM 732 N N . TRP A 1 92 ? -21.338 -6.422 -2.511 1.00 87.69 92 TRP A N 1
ATOM 733 C CA . TRP A 1 92 ? -19.969 -5.908 -2.525 1.00 87.69 92 TRP A CA 1
ATOM 734 C C . TRP A 1 92 ? -19.229 -6.335 -1.261 1.00 87.69 92 TRP A C 1
ATOM 736 O O . TRP A 1 92 ? -19.821 -6.514 -0.200 1.00 87.69 92 TRP A O 1
ATOM 746 N N . VAL A 1 93 ? -17.912 -6.471 -1.381 1.00 82.94 93 VAL A N 1
ATOM 747 C CA . VAL A 1 93 ? -17.017 -6.742 -0.258 1.00 82.94 93 VAL A CA 1
ATOM 748 C C . VAL A 1 93 ? -15.787 -5.856 -0.384 1.00 82.94 93 VAL A C 1
ATOM 750 O O . VAL A 1 93 ? -15.278 -5.639 -1.488 1.00 82.94 93 VAL A O 1
ATOM 753 N N . TRP A 1 94 ? -15.306 -5.337 0.741 1.00 80.06 94 TRP A N 1
ATOM 754 C CA . TRP A 1 94 ? -13.998 -4.700 0.788 1.00 80.06 94 TRP A CA 1
ATOM 755 C C . TRP A 1 94 ? -12.922 -5.762 0.583 1.00 80.06 94 TRP A C 1
ATOM 757 O O . TRP A 1 94 ? -12.947 -6.822 1.201 1.00 80.06 94 TRP A O 1
ATOM 767 N N . CYS A 1 95 ? -11.972 -5.499 -0.305 1.00 78.38 95 CYS A N 1
ATOM 768 C CA . CYS A 1 95 ? -10.843 -6.392 -0.510 1.00 78.38 95 CYS A CA 1
ATOM 769 C C . CYS A 1 95 ? -9.581 -5.593 -0.810 1.00 78.38 95 CYS A C 1
ATOM 771 O O . CYS A 1 95 ? -9.627 -4.464 -1.305 1.00 78.38 95 CYS A O 1
ATOM 773 N N . ASN A 1 96 ? -8.432 -6.189 -0.502 1.00 74.44 96 ASN A N 1
ATOM 774 C CA . ASN A 1 96 ? -7.153 -5.618 -0.883 1.00 74.44 96 ASN A CA 1
ATOM 775 C C . ASN A 1 96 ? -6.957 -5.770 -2.398 1.00 74.44 96 ASN A C 1
ATOM 777 O O . ASN A 1 96 ? -7.124 -6.859 -2.944 1.00 74.44 96 ASN A O 1
ATOM 781 N N . LEU A 1 97 ? -6.545 -4.693 -3.066 1.00 80.56 97 LEU A N 1
ATOM 782 C CA . LEU A 1 97 ? -6.315 -4.681 -4.510 1.00 80.56 97 LEU A CA 1
ATOM 783 C C . LEU A 1 97 ? -5.322 -5.767 -4.970 1.00 80.56 97 LEU A C 1
ATOM 785 O O . LEU A 1 97 ? -5.492 -6.344 -6.041 1.00 80.56 97 LEU A O 1
ATOM 789 N N . GLY A 1 98 ? -4.332 -6.099 -4.134 1.00 79.94 98 GLY A N 1
ATOM 790 C CA . GLY A 1 98 ? -3.354 -7.156 -4.402 1.00 79.94 98 GLY A CA 1
ATOM 791 C C . GLY A 1 98 ? -3.930 -8.576 -4.419 1.00 79.94 98 GLY A C 1
ATOM 792 O O . GLY A 1 98 ? -3.257 -9.483 -4.895 1.00 79.94 98 GLY A O 1
ATOM 793 N N . LEU A 1 99 ? -5.163 -8.785 -3.943 1.00 79.44 99 LEU A N 1
ATOM 794 C CA . LEU A 1 99 ? -5.879 -10.058 -4.095 1.00 79.44 99 LEU A CA 1
ATOM 795 C C . LEU A 1 99 ? -6.545 -10.191 -5.470 1.00 79.44 99 LEU A C 1
ATOM 797 O O . LEU A 1 99 ? -6.858 -11.302 -5.890 1.00 79.44 99 LEU A O 1
ATOM 801 N N . LEU A 1 100 ? -6.786 -9.072 -6.161 1.00 85.12 100 LEU A N 1
ATOM 802 C CA . LEU A 1 100 ? -7.520 -9.050 -7.426 1.00 85.12 100 LEU A CA 1
ATOM 803 C C . LEU A 1 100 ? -6.604 -9.183 -8.641 1.00 85.12 100 LEU A C 1
ATOM 805 O O . LEU A 1 100 ? -7.012 -9.751 -9.653 1.00 85.12 100 LEU A O 1
ATOM 809 N N . PHE A 1 101 ? -5.380 -8.661 -8.567 1.00 84.31 101 PHE A N 1
ATOM 810 C CA . PHE A 1 101 ? -4.411 -8.801 -9.646 1.00 84.31 101 PHE A CA 1
ATOM 811 C C . PHE A 1 101 ? -2.970 -8.829 -9.149 1.00 84.31 101 PHE A C 1
ATOM 813 O O . PHE A 1 101 ? -2.592 -8.180 -8.172 1.00 84.31 101 PHE A O 1
ATOM 820 N N . ASN A 1 102 ? -2.143 -9.537 -9.913 1.00 79.94 102 ASN A N 1
ATOM 821 C CA . ASN A 1 102 ? -0.698 -9.451 -9.798 1.00 79.94 102 ASN A CA 1
ATOM 822 C C . ASN A 1 102 ? -0.233 -8.154 -10.460 1.00 79.94 102 ASN A C 1
ATOM 824 O O . ASN A 1 102 ? -0.639 -7.848 -11.581 1.00 79.94 102 ASN A O 1
ATOM 828 N N . HIS A 1 103 ? 0.608 -7.393 -9.767 1.00 79.25 103 HIS A N 1
ATOM 829 C CA . HIS A 1 103 ? 1.272 -6.232 -10.340 1.00 79.25 103 HIS A CA 1
ATOM 830 C C . HIS A 1 103 ? 2.760 -6.528 -10.503 1.00 79.25 103 HIS A C 1
ATOM 832 O O . HIS A 1 103 ? 3.399 -7.127 -9.638 1.00 79.25 103 HIS A O 1
ATOM 838 N N . ASN A 1 104 ? 3.309 -6.081 -11.623 1.00 76.75 104 ASN A N 1
ATOM 839 C CA . ASN A 1 104 ? 4.693 -6.285 -12.009 1.00 76.75 104 ASN A CA 1
ATOM 840 C C . ASN A 1 104 ? 5.318 -4.894 -12.125 1.00 76.75 104 ASN A C 1
ATOM 842 O O . ASN A 1 104 ? 4.660 -3.946 -12.563 1.00 76.75 104 ASN A O 1
ATOM 846 N N . THR A 1 105 ? 6.590 -4.741 -11.769 1.00 77.38 105 THR A N 1
ATOM 847 C CA . THR A 1 105 ? 7.290 -3.490 -12.076 1.00 77.38 105 THR A CA 1
ATOM 848 C C . THR A 1 105 ? 7.589 -3.415 -13.566 1.00 77.38 105 THR A C 1
ATOM 850 O O . THR A 1 105 ? 8.001 -4.405 -14.167 1.00 77.38 105 THR A O 1
ATOM 853 N N . GLY A 1 106 ? 7.417 -2.230 -14.150 1.00 75.88 106 GLY A N 1
ATOM 854 C CA . GLY A 1 106 ? 7.746 -1.989 -15.551 1.00 75.88 106 GLY A CA 1
ATOM 855 C C . GLY A 1 106 ? 9.238 -2.168 -15.850 1.00 75.88 106 GLY A C 1
ATOM 856 O O . GLY A 1 106 ? 10.093 -2.056 -14.968 1.00 75.88 106 GLY A O 1
ATOM 857 N N . LYS A 1 107 ? 9.553 -2.411 -17.122 1.00 76.62 107 LYS A N 1
ATOM 858 C CA . LYS A 1 107 ? 10.924 -2.536 -17.617 1.00 76.62 107 LYS A CA 1
ATOM 859 C C . LYS A 1 107 ? 11.561 -1.155 -17.807 1.00 76.62 107 LYS A C 1
ATOM 861 O O . LYS A 1 107 ? 10.952 -0.248 -18.370 1.00 76.62 107 LYS A O 1
ATOM 866 N N . ALA A 1 108 ? 12.800 -1.000 -17.344 1.00 78.56 108 ALA A N 1
ATOM 867 C CA . ALA A 1 108 ? 13.597 0.201 -17.576 1.00 78.56 108 ALA A CA 1
ATOM 868 C C . ALA A 1 108 ? 14.540 -0.007 -18.767 1.00 78.56 108 ALA A C 1
ATOM 870 O O . ALA A 1 108 ? 15.213 -1.038 -18.864 1.00 78.56 108 ALA A O 1
ATOM 871 N N . LEU A 1 109 ? 14.628 0.997 -19.643 1.00 72.50 109 LEU A N 1
ATOM 872 C CA . LEU A 1 109 ? 15.612 1.013 -20.720 1.00 72.50 109 LEU A CA 1
ATOM 873 C C . LEU A 1 109 ? 17.015 1.123 -20.113 1.00 72.50 109 LEU A C 1
ATOM 875 O O . LEU A 1 109 ? 17.349 2.129 -19.489 1.00 72.50 109 LEU A O 1
ATOM 879 N N . ASN A 1 110 ? 17.831 0.086 -20.282 1.00 72.44 110 ASN A N 1
ATOM 880 C CA . ASN A 1 110 ? 19.246 0.110 -19.934 1.00 72.44 110 ASN A CA 1
ATOM 881 C C . ASN A 1 110 ? 20.069 -0.268 -21.179 1.00 72.44 110 ASN A C 1
ATOM 883 O O . ASN A 1 110 ? 19.562 -0.904 -22.101 1.00 72.44 110 ASN A O 1
ATOM 887 N N . SER A 1 111 ? 21.341 0.126 -21.214 1.00 72.31 111 SER A N 1
ATOM 888 C CA . SER A 1 111 ? 22.238 -0.157 -22.343 1.00 72.31 111 SER A CA 1
ATOM 889 C C . SER 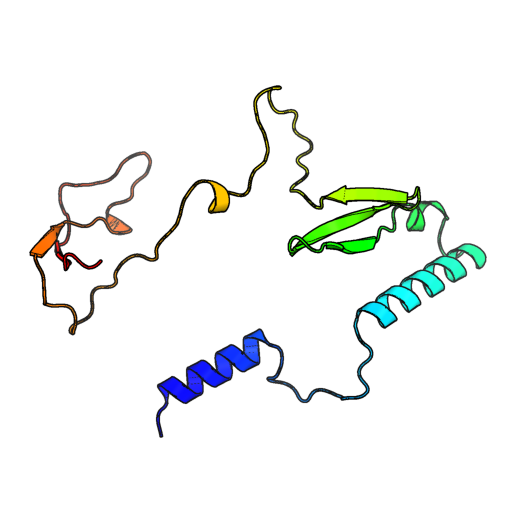A 1 111 ? 22.601 -1.639 -22.504 1.00 72.31 111 SER A C 1
ATOM 891 O O . SER A 1 111 ? 23.198 -2.000 -23.512 1.00 72.31 111 SER A O 1
ATOM 893 N N . ALA A 1 112 ? 22.267 -2.485 -21.526 1.00 70.38 112 ALA A N 1
ATOM 894 C CA . ALA A 1 112 ? 22.521 -3.924 -21.543 1.00 70.38 112 ALA A CA 1
ATOM 895 C C . ALA A 1 112 ? 21.346 -4.739 -22.123 1.00 70.38 112 ALA A C 1
ATOM 897 O O . ALA A 1 112 ? 21.528 -5.895 -22.485 1.00 70.38 112 ALA A O 1
ATOM 898 N N . ASN A 1 113 ? 20.154 -4.146 -22.230 1.00 69.00 113 ASN A N 1
ATOM 899 C CA . ASN A 1 113 ? 18.919 -4.799 -22.650 1.00 69.00 113 ASN A CA 1
ATOM 900 C C . ASN A 1 113 ? 18.638 -4.475 -24.123 1.00 69.00 113 ASN A C 1
ATOM 902 O O . ASN A 1 113 ? 17.730 -3.702 -24.430 1.00 69.00 113 ASN A O 1
ATOM 906 N N . SER A 1 114 ? 19.447 -5.027 -25.026 1.00 75.44 114 SER A N 1
ATOM 907 C CA . SER A 1 114 ? 19.308 -4.870 -26.484 1.00 75.44 114 SER A CA 1
ATOM 908 C C . SER A 1 114 ? 18.716 -6.100 -27.183 1.00 75.44 114 SER A C 1
ATOM 910 O O . SER A 1 114 ? 18.431 -6.044 -28.378 1.00 75.44 114 SER A O 1
ATOM 912 N N . GLU A 1 115 ? 18.523 -7.197 -26.453 1.00 79.25 115 GLU A N 1
ATOM 913 C CA . GLU A 1 115 ? 18.012 -8.459 -26.987 1.00 79.25 115 GLU A CA 1
ATOM 914 C C . GLU A 1 115 ? 16.482 -8.512 -26.981 1.00 79.25 115 GLU A C 1
ATOM 916 O O . GLU A 1 115 ? 15.830 -8.033 -26.052 1.00 79.25 115 GLU A O 1
ATOM 921 N N . GLY A 1 116 ? 15.917 -9.135 -28.017 1.00 85.44 116 GLY A N 1
ATOM 922 C CA . GLY A 1 116 ? 14.481 -9.354 -28.153 1.00 85.44 116 GLY A CA 1
ATOM 923 C C . GLY A 1 116 ? 13.837 -8.587 -29.306 1.00 85.44 116 GLY A C 1
ATOM 924 O O . GLY A 1 116 ? 14.500 -7.960 -30.136 1.00 85.44 116 GLY A O 1
ATOM 925 N N . LYS A 1 117 ? 12.507 -8.659 -29.376 1.00 87.38 117 LYS A N 1
ATOM 926 C CA . LYS A 1 117 ? 11.702 -7.988 -30.397 1.00 87.38 117 LYS A CA 1
ATOM 927 C C . LYS A 1 117 ? 11.383 -6.566 -29.954 1.00 87.38 117 LYS A C 1
ATOM 929 O O . LYS A 1 117 ? 10.901 -6.354 -28.846 1.00 87.38 117 LYS A O 1
ATOM 934 N N . ALA A 1 118 ? 11.606 -5.592 -30.834 1.00 89.00 118 ALA A N 1
ATOM 935 C CA . ALA A 1 118 ? 11.191 -4.217 -30.589 1.00 89.00 118 ALA A CA 1
ATOM 936 C C . ALA A 1 118 ? 9.658 -4.134 -30.501 1.00 89.00 118 ALA A C 1
ATOM 938 O O . ALA A 1 118 ? 8.961 -4.421 -31.477 1.00 89.00 118 ALA A O 1
ATOM 939 N N . LEU A 1 119 ? 9.149 -3.740 -29.335 1.00 88.81 119 LEU A N 1
ATOM 940 C CA . LEU A 1 119 ? 7.739 -3.437 -29.107 1.00 88.81 119 LEU A CA 1
ATOM 941 C C . LEU A 1 119 ? 7.596 -1.981 -28.675 1.00 88.81 119 LEU A C 1
ATOM 943 O O . LEU A 1 119 ? 8.482 -1.411 -28.029 1.00 88.81 119 LEU A O 1
ATOM 947 N N . THR A 1 120 ? 6.469 -1.380 -29.038 1.00 92.38 120 THR A N 1
ATOM 948 C CA . THR A 1 120 ? 6.107 -0.042 -28.583 1.00 92.38 120 THR A CA 1
ATOM 949 C C . THR A 1 120 ? 5.626 -0.093 -27.138 1.00 92.38 120 THR A C 1
ATOM 951 O O . THR A 1 120 ? 4.953 -1.036 -26.724 1.00 92.38 120 THR A O 1
ATOM 954 N N . TYR A 1 121 ? 5.971 0.924 -26.354 1.00 89.00 121 TYR A N 1
ATOM 955 C CA . TYR A 1 121 ? 5.559 1.023 -24.958 1.00 89.00 121 TYR A CA 1
ATOM 956 C C . TYR A 1 121 ? 5.126 2.447 -24.616 1.00 89.00 121 TYR A C 1
ATOM 958 O O . TYR A 1 121 ? 5.621 3.426 -25.179 1.00 89.00 121 TYR A O 1
ATOM 966 N N . ILE A 1 122 ? 4.182 2.551 -23.682 1.00 91.56 122 ILE A N 1
ATOM 967 C CA . ILE A 1 122 ? 3.740 3.831 -23.132 1.00 91.56 122 ILE A CA 1
ATOM 968 C C . ILE A 1 122 ? 4.655 4.242 -21.983 1.00 91.56 122 ILE A C 1
ATOM 970 O O . ILE A 1 122 ? 5.104 3.418 -21.186 1.00 91.56 122 ILE A O 1
ATOM 974 N N . THR A 1 123 ? 4.912 5.539 -21.879 1.00 89.50 123 THR A N 1
ATOM 975 C CA . THR A 1 123 ? 5.601 6.127 -20.729 1.00 89.50 123 THR A CA 1
ATOM 976 C C . THR A 1 123 ? 4.711 7.156 -20.057 1.00 89.50 123 THR A C 1
ATOM 978 O O . THR A 1 123 ? 3.634 7.487 -20.553 1.00 89.50 123 THR A O 1
ATOM 981 N N . THR A 1 124 ? 5.169 7.711 -18.939 1.00 89.50 124 THR A N 1
ATOM 982 C CA . THR A 1 124 ? 4.469 8.805 -18.259 1.00 89.50 124 THR A CA 1
ATOM 983 C C . THR A 1 124 ? 4.223 10.014 -19.165 1.00 89.50 124 THR A C 1
ATOM 985 O O . THR A 1 124 ? 3.230 10.702 -18.964 1.00 89.50 124 THR A O 1
ATOM 988 N N . SER A 1 125 ? 5.041 10.249 -20.203 1.00 91.69 125 SER A N 1
ATOM 989 C CA . SER A 1 125 ? 4.798 11.334 -21.167 1.00 91.69 125 SER A CA 1
ATOM 990 C C . SER A 1 125 ? 3.616 11.083 -22.107 1.00 91.69 125 SER A C 1
ATOM 992 O O . SER A 1 125 ? 3.174 12.010 -22.772 1.00 91.69 125 SER A O 1
ATOM 994 N N . ASN A 1 126 ? 3.105 9.852 -22.182 1.00 94.56 126 ASN A N 1
ATOM 995 C CA . ASN A 1 126 ? 1.948 9.500 -23.007 1.00 94.56 126 ASN A CA 1
ATOM 996 C C . ASN A 1 126 ? 0.625 9.585 -22.227 1.00 94.56 126 ASN A C 1
ATOM 998 O O . ASN A 1 126 ? -0.440 9.397 -22.813 1.00 94.56 126 ASN A O 1
ATOM 1002 N N . VAL A 1 127 ? 0.670 9.837 -20.914 1.00 95.12 127 VAL A N 1
ATOM 1003 C CA . VAL A 1 127 ? -0.512 9.859 -20.045 1.00 95.12 127 VAL A CA 1
ATOM 1004 C C . VAL A 1 127 ? -1.021 11.288 -19.910 1.00 95.12 127 VAL A C 1
ATOM 1006 O O . VAL A 1 127 ? -0.353 12.147 -19.338 1.00 95.12 127 VAL A O 1
ATOM 1009 N N . TYR A 1 128 ? -2.228 11.533 -20.413 1.00 94.19 128 TYR A N 1
ATOM 1010 C CA . TYR A 1 128 ? -2.897 12.825 -20.326 1.00 94.19 128 TYR A CA 1
ATOM 1011 C C . TYR A 1 128 ? -4.259 12.678 -19.660 1.00 94.19 128 TYR A C 1
ATOM 1013 O O . TYR A 1 128 ? -4.800 11.582 -19.506 1.00 94.19 128 TYR A O 1
ATOM 1021 N N . TRP A 1 129 ? -4.846 13.809 -19.274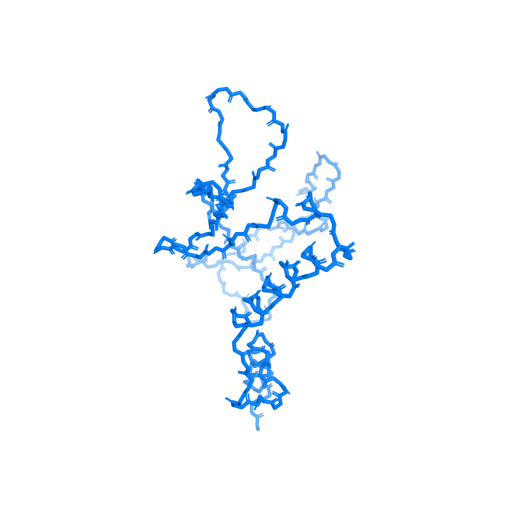 1.00 94.94 129 TRP A N 1
ATOM 1022 C CA . TRP A 1 129 ? -6.189 13.798 -18.713 1.00 94.94 129 TRP A CA 1
ATOM 1023 C C . TRP A 1 129 ? -7.176 13.155 -19.695 1.00 94.94 129 TRP A C 1
ATOM 1025 O O . TRP A 1 129 ? -7.273 13.576 -20.851 1.00 94.94 129 TRP A O 1
ATOM 1035 N N . ASN A 1 130 ? -7.879 12.125 -19.219 1.00 96.12 130 ASN A N 1
ATOM 1036 C CA . ASN A 1 130 ? -8.876 11.339 -19.952 1.00 96.12 130 ASN A CA 1
ATOM 1037 C C . ASN A 1 130 ? -8.393 10.623 -21.228 1.00 96.12 130 ASN A C 1
ATOM 1039 O O . ASN A 1 130 ? -9.235 10.141 -21.986 1.00 96.12 130 ASN A O 1
ATOM 1043 N N . ARG A 1 131 ? -7.084 10.531 -21.506 1.00 95.50 131 ARG A N 1
ATOM 1044 C CA . ARG A 1 131 ? -6.591 9.797 -22.685 1.00 95.50 131 ARG A CA 1
ATOM 1045 C C . ARG A 1 131 ? -5.140 9.339 -22.564 1.00 95.50 131 ARG A C 1
ATOM 1047 O O . ARG A 1 131 ? -4.343 9.932 -21.840 1.00 95.50 131 ARG A O 1
ATOM 1054 N N . PHE A 1 132 ? -4.786 8.360 -23.391 1.00 96.56 132 PHE A N 1
ATOM 1055 C CA . PHE A 1 132 ? -3.399 8.029 -23.707 1.00 96.56 132 PHE A CA 1
ATOM 1056 C C . PHE A 1 132 ? -3.054 8.524 -25.115 1.00 96.56 132 PHE A C 1
ATOM 1058 O O . PHE A 1 132 ? -3.820 8.312 -26.053 1.00 96.56 132 PHE A O 1
ATOM 1065 N N . GLU A 1 133 ? -1.911 9.188 -25.258 1.00 95.00 133 GLU A N 1
ATOM 1066 C CA . GLU A 1 133 ? -1.390 9.667 -26.540 1.00 95.00 133 GLU A CA 1
ATOM 1067 C C . GLU A 1 133 ? -0.520 8.579 -27.185 1.00 95.00 133 GLU A C 1
ATOM 1069 O O . GLU A 1 133 ? 0.567 8.274 -26.687 1.00 95.00 133 GLU A O 1
ATOM 1074 N N . LEU A 1 134 ? -1.005 7.984 -28.279 1.00 95.31 134 LEU A N 1
ATOM 1075 C CA . LEU A 1 134 ? -0.384 6.815 -28.925 1.00 95.31 134 LEU A CA 1
ATOM 1076 C C . LEU A 1 134 ? 0.335 7.139 -30.245 1.00 95.31 134 LEU A C 1
ATOM 1078 O O . LEU A 1 134 ? 0.838 6.234 -30.904 1.00 95.31 134 LEU A O 1
ATOM 1082 N N . ASN A 1 135 ? 0.383 8.414 -30.639 1.00 92.25 135 ASN A N 1
ATOM 1083 C CA . ASN A 1 135 ? 0.998 8.839 -31.899 1.00 92.25 135 ASN A CA 1
ATOM 1084 C C . ASN A 1 135 ? 2.535 8.860 -31.847 1.00 92.25 135 ASN A C 1
ATOM 1086 O O . ASN A 1 135 ? 3.182 8.676 -32.873 1.00 92.25 135 ASN A O 1
ATOM 1090 N N . ASP A 1 136 ? 3.112 9.063 -30.660 1.00 89.25 136 ASP A N 1
ATOM 1091 C CA . ASP A 1 136 ? 4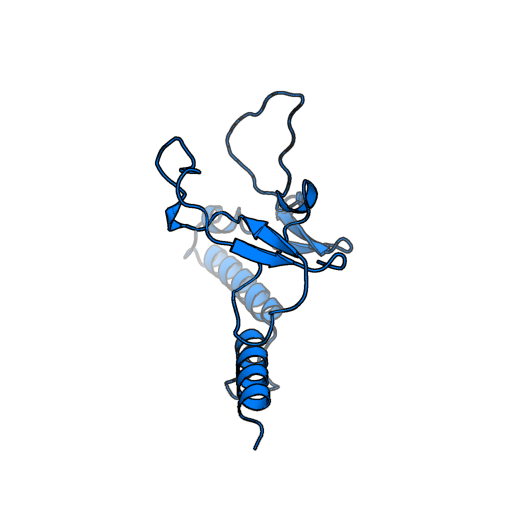.560 9.076 -30.430 1.00 89.25 136 ASP A CA 1
ATOM 1092 C C . ASP A 1 136 ? 4.919 8.081 -29.318 1.00 89.25 136 ASP A C 1
ATOM 1094 O O . ASP A 1 136 ? 5.039 8.418 -28.134 1.00 89.25 136 ASP A O 1
ATOM 1098 N N . LEU A 1 137 ? 4.991 6.804 -29.702 1.00 93.25 137 LEU A N 1
ATOM 1099 C CA . LEU A 1 137 ? 5.387 5.719 -28.812 1.00 93.25 137 LEU A CA 1
ATOM 1100 C C . LEU A 1 137 ? 6.863 5.395 -28.998 1.00 93.25 137 LEU A C 1
ATOM 1102 O O . LEU A 1 137 ? 7.352 5.171 -30.106 1.00 93.25 137 LEU A O 1
ATOM 1106 N N . LYS A 1 138 ? 7.563 5.281 -27.873 1.00 89.62 138 LYS A N 1
ATOM 1107 C CA . LYS A 1 138 ? 8.935 4.779 -27.851 1.00 89.62 138 LYS A CA 1
ATOM 1108 C C . LYS A 1 138 ? 8.925 3.269 -28.067 1.00 89.62 138 LYS A C 1
ATOM 1110 O O . LYS A 1 138 ? 7.935 2.597 -27.785 1.00 89.62 138 LYS A O 1
ATOM 1115 N N . SER A 1 139 ? 10.042 2.738 -28.554 1.00 89.12 139 SER A N 1
ATOM 1116 C CA . SER A 1 139 ? 10.237 1.298 -28.741 1.00 89.12 139 SER A CA 1
ATOM 1117 C C . SER A 1 139 ? 11.358 0.780 -27.849 1.00 89.12 139 SER A C 1
ATOM 1119 O O . SER A 1 139 ? 12.365 1.460 -27.657 1.00 89.12 139 SER A O 1
ATOM 1121 N N . MET A 1 140 ? 11.179 -0.423 -27.311 1.00 87.94 140 MET A N 1
ATOM 1122 C CA . MET A 1 140 ? 12.175 -1.128 -26.505 1.00 87.94 140 MET A CA 1
ATOM 1123 C C . MET A 1 140 ? 12.180 -2.616 -26.893 1.00 87.94 140 MET A C 1
ATOM 1125 O O . MET A 1 140 ? 11.123 -3.133 -27.254 1.00 87.94 140 MET A O 1
ATOM 1129 N N . PRO A 1 141 ? 13.329 -3.315 -26.870 1.00 87.88 141 PRO A N 1
ATOM 1130 C CA . PRO A 1 141 ? 13.352 -4.752 -27.113 1.00 87.88 141 PRO A CA 1
ATOM 1131 C C . PRO A 1 141 ? 12.841 -5.551 -25.899 1.00 87.88 141 PRO A C 1
ATOM 1133 O O . PRO A 1 141 ? 13.227 -5.287 -24.754 1.00 87.88 141 PRO A O 1
ATOM 1136 N N . PHE A 1 142 ? 11.971 -6.525 -26.173 1.00 85.25 142 PHE A N 1
ATOM 1137 C CA . PHE A 1 142 ? 11.375 -7.455 -25.209 1.00 85.25 142 PHE A CA 1
ATOM 1138 C C . PHE A 1 142 ? 11.678 -8.901 -25.593 1.00 85.25 142 PHE A C 1
ATOM 1140 O O . PHE A 1 142 ? 11.623 -9.265 -26.772 1.00 85.25 142 PHE A O 1
ATOM 1147 N N . THR A 1 143 ? 11.977 -9.725 -24.597 1.00 84.31 143 THR A N 1
ATOM 1148 C CA . THR A 1 143 ? 12.186 -11.171 -24.763 1.00 84.31 143 THR A CA 1
ATOM 1149 C C . THR A 1 143 ? 10.940 -11.941 -24.340 1.00 84.31 143 THR A C 1
ATOM 1151 O O . THR A 1 143 ? 10.224 -11.480 -23.462 1.00 84.31 143 THR A O 1
ATOM 1154 N N . ASP A 1 144 ? 10.720 -13.143 -24.877 1.00 78.12 144 ASP A N 1
ATOM 1155 C CA . ASP A 1 144 ? 9.532 -13.963 -24.560 1.00 78.12 144 ASP A CA 1
ATOM 1156 C C . ASP A 1 144 ? 9.457 -14.436 -23.092 1.00 78.12 144 ASP A C 1
ATOM 1158 O O . ASP A 1 144 ? 8.438 -14.967 -22.658 1.00 78.12 144 ASP A O 1
ATOM 1162 N N . SER A 1 145 ? 10.540 -14.278 -22.326 1.00 72.62 145 SER A N 1
ATOM 1163 C CA . SER A 1 145 ? 10.622 -14.611 -20.900 1.00 72.62 145 SER A CA 1
ATOM 1164 C C . SER A 1 145 ? 10.266 -13.453 -19.953 1.00 72.62 145 SER A C 1
ATOM 1166 O O . SER A 1 145 ? 10.437 -13.608 -18.743 1.00 72.62 145 SER A O 1
ATOM 1168 N N . GLU A 1 146 ? 9.841 -12.301 -20.481 1.00 64.38 146 GLU A N 1
ATOM 1169 C CA . GLU A 1 146 ? 9.390 -11.116 -19.722 1.00 64.38 146 GLU A CA 1
ATOM 1170 C C . GLU A 1 146 ? 7.866 -10.996 -19.691 1.00 64.38 146 GLU A C 1
ATOM 1172 O O . GLU A 1 146 ? 7.346 -10.623 -18.613 1.00 64.38 146 GLU A O 1
#

InterPro domains:
  IPR044946 Type I restriction modification DNA specificity domain superfamily [G3DSA:3.90.220.20] (68-146)
  IPR051212 Type I restriction enzyme S subunit [PTHR43140] (4-139)

Foldseek 3Di:
DPPVVVVVVVVVCVVVVNPDDDDPPDDPVVVVVVVVLVVVVVCCVVVVDPPVVCQAPWDWDADPVRFIWTAHPVRDIGTPDPDDPDDDPPPDDDDDPCVVDDDDDDDDDDPVQQDADKDWDFDPVQDDVPDGNDPDTDIGGDDPVD

Organism: NCBI:txid511680